Protein AF-A0A4Q6G3U1-F1 (afdb_monomer_lite)

Radius of gyration: 12.63 Å; chains: 1; bounding box: 38×25×32 Å

Sequence (63 aa):
MADSPVAERVLVLAPIGRDGPATLDLLGRAGITGLICGSFGQLLEELLQGAEAAFVAEEGLFG

Secondary structure (DSSP, 8-state):
--------EEEEE--SSSHHHHHHHHHHHTT-EEEEESSHHHHHHHHHTT-SEEEE-------

Foldseek 3Di:
DPPPPPDAEEEEEDQDDCPQVVVCVVCVVVVHHYDYDNDPVSVVVVVVVPHPYYDHDDDDPDD

pLDDT: mean 84.55, std 14.9, range [44.69, 96.19]

Structure (mmCIF, N/CA/C/O backbone):
data_AF-A0A4Q6G3U1-F1
#
_entry.id   AF-A0A4Q6G3U1-F1
#
loop_
_atom_site.group_PDB
_atom_site.id
_atom_site.type_symbol
_atom_site.label_atom_id
_atom_site.label_alt_id
_atom_site.label_comp_id
_atom_site.label_asym_id
_atom_site.label_entity_id
_atom_site.label_seq_id
_atom_site.pdbx_PDB_ins_code
_atom_site.Cartn_x
_atom_site.Cartn_y
_atom_site.Cartn_z
_atom_site.occupancy
_atom_site.B_iso_or_equiv
_atom_site.auth_seq_id
_atom_site.auth_comp_id
_atom_site.auth_asym_id
_atom_site.auth_atom_id
_atom_site.pdbx_PDB_model_num
ATOM 1 N N . MET A 1 1 ? -17.614 11.528 17.767 1.00 44.69 1 MET A N 1
ATOM 2 C CA . MET A 1 1 ? -16.526 11.103 16.866 1.00 44.69 1 MET A CA 1
ATOM 3 C C . MET A 1 1 ? -17.096 9.973 16.039 1.00 44.69 1 MET A C 1
ATOM 5 O O . MET A 1 1 ? -17.317 8.909 16.596 1.00 44.69 1 MET A O 1
ATOM 9 N N . ALA A 1 2 ? -17.509 10.250 14.803 1.00 47.53 2 ALA A N 1
ATOM 10 C CA . ALA A 1 2 ? -17.977 9.195 13.915 1.00 47.53 2 ALA A CA 1
ATOM 11 C C . ALA A 1 2 ? -16.732 8.489 13.381 1.00 47.53 2 ALA A C 1
ATOM 13 O O . ALA A 1 2 ? -16.027 9.040 12.541 1.00 47.53 2 ALA A O 1
ATOM 14 N N . ASP A 1 3 ? -16.441 7.324 13.946 1.00 54.19 3 ASP A N 1
ATOM 15 C CA . ASP A 1 3 ? -15.572 6.333 13.330 1.00 54.19 3 ASP A CA 1
ATOM 16 C C . ASP A 1 3 ? -16.374 5.724 12.173 1.00 54.19 3 ASP A C 1
ATOM 18 O O . ASP A 1 3 ? -17.079 4.728 12.320 1.00 54.19 3 ASP A O 1
ATOM 22 N N . SER A 1 4 ? -16.436 6.443 11.050 1.00 49.44 4 SER A N 1
ATOM 23 C CA . SER A 1 4 ? -16.850 5.813 9.800 1.00 49.44 4 SER A CA 1
ATOM 24 C C . SER A 1 4 ? -15.725 4.853 9.445 1.00 49.44 4 SER A C 1
ATOM 26 O O . SER A 1 4 ? -14.589 5.326 9.385 1.00 49.44 4 SER A O 1
ATOM 28 N N . PRO A 1 5 ? -15.991 3.558 9.204 1.00 52.00 5 PRO A N 1
ATOM 29 C CA . PRO A 1 5 ? -14.934 2.635 8.840 1.00 52.00 5 PRO A CA 1
ATOM 30 C C . PRO A 1 5 ? -14.379 3.098 7.496 1.00 52.00 5 PRO A C 1
ATOM 32 O O . PRO A 1 5 ? -14.987 2.895 6.441 1.00 52.00 5 PRO A O 1
ATOM 35 N N . VAL A 1 6 ? -13.243 3.793 7.534 1.00 58.12 6 VAL A N 1
ATOM 36 C CA . VAL A 1 6 ? -12.375 3.896 6.371 1.00 58.12 6 VAL A CA 1
ATOM 37 C C . VAL A 1 6 ? -12.048 2.451 6.053 1.00 58.12 6 VAL A C 1
ATOM 39 O O . VAL A 1 6 ? -11.572 1.734 6.928 1.00 58.12 6 VAL A O 1
ATOM 42 N N . ALA A 1 7 ? -12.437 1.996 4.862 1.00 64.19 7 ALA A N 1
ATOM 43 C CA . ALA A 1 7 ? -12.295 0.597 4.494 1.00 64.19 7 ALA A CA 1
ATOM 44 C C . ALA A 1 7 ? -10.867 0.133 4.809 1.00 64.19 7 ALA A C 1
ATOM 46 O O . ALA A 1 7 ? -9.905 0.726 4.312 1.00 64.19 7 ALA A O 1
ATOM 47 N N . GLU A 1 8 ? -10.772 -0.886 5.662 1.00 77.00 8 GLU A N 1
ATOM 48 C CA . GLU A 1 8 ? -9.536 -1.546 6.068 1.00 77.00 8 GLU A CA 1
ATOM 49 C C . GLU A 1 8 ? -8.731 -1.898 4.810 1.00 77.00 8 GLU A C 1
ATOM 51 O O . GLU A 1 8 ? -9.155 -2.707 3.976 1.00 77.00 8 GLU A O 1
ATOM 56 N N . ARG A 1 9 ? -7.622 -1.181 4.596 1.00 90.56 9 ARG A N 1
ATOM 57 C CA . ARG 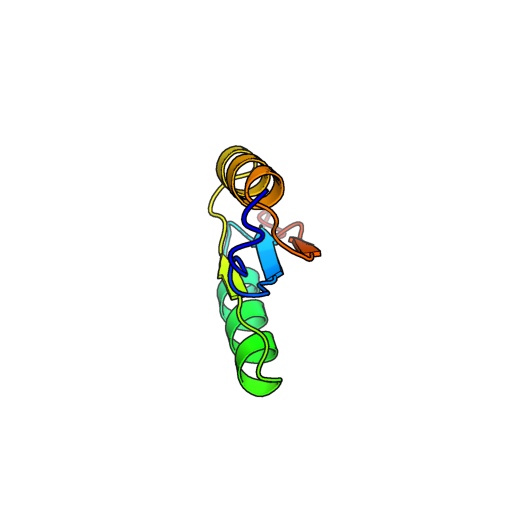A 1 9 ? -6.800 -1.303 3.391 1.00 90.56 9 ARG A CA 1
ATOM 58 C C . ARG A 1 9 ? -5.320 -1.217 3.709 1.00 90.56 9 ARG A C 1
ATOM 60 O O . ARG A 1 9 ? -4.881 -0.423 4.544 1.00 90.56 9 ARG A O 1
ATOM 67 N N . VAL A 1 10 ? -4.555 -1.985 2.948 1.00 95.19 10 VAL A N 1
ATOM 68 C CA . VAL A 1 10 ? -3.097 -1.977 2.957 1.00 95.19 10 VAL A CA 1
ATOM 69 C C . VAL A 1 10 ? -2.599 -1.040 1.863 1.00 95.19 10 VAL A C 1
ATOM 71 O O . VAL A 1 10 ? -2.955 -1.176 0.692 1.00 95.19 10 VAL A O 1
ATOM 74 N N . LEU A 1 11 ? -1.758 -0.083 2.231 1.00 96.12 11 LEU A N 1
ATOM 75 C CA . LEU A 1 11 ? -1.095 0.795 1.272 1.00 96.12 11 LEU A CA 1
ATOM 76 C C . LEU A 1 11 ? 0.146 0.102 0.712 1.00 96.12 11 LEU A C 1
ATOM 78 O O . LEU A 1 11 ? 0.875 -0.545 1.455 1.00 96.12 11 LEU A O 1
ATOM 82 N N . VAL A 1 12 ? 0.405 0.242 -0.581 1.00 95.44 12 VAL A N 1
ATOM 83 C CA . VAL A 1 12 ? 1.519 -0.405 -1.283 1.00 95.44 12 VAL A CA 1
ATOM 84 C C . VAL A 1 12 ? 2.361 0.676 -1.950 1.00 95.44 12 VAL A C 1
ATOM 86 O O . VAL A 1 12 ? 1.980 1.201 -2.993 1.00 95.44 12 VAL A O 1
ATOM 89 N N . LEU A 1 13 ? 3.507 1.021 -1.364 1.00 94.94 13 LEU A N 1
ATOM 90 C CA . LEU A 1 13 ? 4.503 1.882 -2.000 1.00 94.94 13 LEU A CA 1
ATOM 91 C C . LEU A 1 13 ? 5.541 1.003 -2.702 1.00 94.94 13 LEU A C 1
ATOM 93 O O . LEU A 1 13 ? 6.479 0.506 -2.079 1.00 94.94 13 LEU A O 1
ATOM 97 N N . ALA A 1 14 ? 5.320 0.824 -3.998 1.00 91.88 14 ALA A N 1
ATOM 98 C CA . ALA A 1 14 ? 6.167 0.098 -4.937 1.00 91.88 14 ALA A CA 1
ATOM 99 C C . ALA A 1 14 ? 6.034 0.820 -6.302 1.00 91.88 14 ALA A C 1
ATOM 101 O O . ALA A 1 14 ? 5.239 0.412 -7.157 1.00 91.88 14 ALA A O 1
ATOM 102 N N . PRO A 1 15 ? 6.638 2.022 -6.428 1.00 79.88 15 PRO A N 1
ATOM 103 C CA . PRO A 1 15 ? 6.407 2.948 -7.542 1.00 79.88 15 PRO A CA 1
ATOM 104 C C . PRO A 1 15 ? 6.938 2.490 -8.916 1.00 79.88 15 PRO A C 1
ATOM 106 O O . PRO A 1 15 ? 6.702 3.168 -9.917 1.00 79.88 15 PRO A O 1
ATOM 109 N N . ILE A 1 16 ? 7.670 1.386 -8.996 1.00 79.44 16 ILE A N 1
ATOM 110 C CA . ILE A 1 16 ? 8.482 0.970 -10.127 1.00 79.44 16 ILE A CA 1
ATOM 111 C C . ILE A 1 16 ? 8.428 -0.549 -10.382 1.00 79.44 16 ILE A C 1
ATOM 113 O O . ILE A 1 16 ? 9.166 -1.366 -9.836 1.00 79.44 16 ILE A O 1
ATOM 117 N N . GLY A 1 17 ? 7.771 -0.904 -11.479 1.00 81.69 17 GLY A N 1
ATOM 118 C CA . GLY A 1 17 ? 7.867 -2.245 -12.040 1.00 81.69 17 GLY A CA 1
ATOM 119 C C . GLY A 1 17 ? 6.687 -3.088 -11.596 1.00 81.69 17 GLY A C 1
ATOM 120 O O . GLY A 1 17 ? 5.543 -2.694 -11.816 1.00 81.69 17 GLY A O 1
ATOM 121 N N . ARG A 1 18 ? 6.941 -4.295 -11.084 1.00 88.00 18 ARG A N 1
ATOM 122 C CA . ARG A 1 18 ? 5.893 -5.319 -10.920 1.00 88.00 18 ARG A CA 1
ATOM 123 C C . ARG A 1 18 ? 5.427 -5.532 -9.487 1.00 88.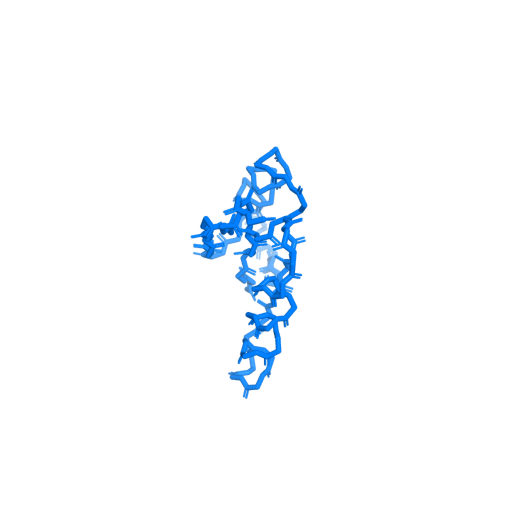00 18 ARG A C 1
ATOM 125 O O . ARG A 1 18 ? 4.394 -6.173 -9.304 1.00 88.00 18 ARG A O 1
ATOM 132 N N . ASP A 1 19 ? 6.158 -5.025 -8.500 1.00 90.19 19 ASP A N 1
ATOM 133 C CA . ASP A 1 19 ? 5.914 -5.371 -7.101 1.00 90.19 19 ASP A CA 1
ATOM 134 C C . ASP A 1 19 ? 4.609 -4.744 -6.603 1.00 90.19 19 ASP A C 1
ATOM 136 O O . ASP A 1 19 ? 3.844 -5.417 -5.913 1.00 90.19 19 ASP A O 1
ATOM 140 N N . GLY A 1 20 ? 4.273 -3.527 -7.048 1.00 92.31 20 GLY A N 1
ATOM 141 C CA . GLY A 1 20 ? 2.977 -2.898 -6.769 1.00 92.31 20 GLY A CA 1
ATOM 142 C C . GLY A 1 20 ? 1.783 -3.755 -7.216 1.00 92.31 20 GLY A C 1
ATOM 143 O O . GLY A 1 20 ? 1.016 -4.220 -6.367 1.00 92.31 20 GLY A O 1
ATOM 144 N N . PRO A 1 21 ? 1.620 -4.023 -8.527 1.00 93.00 21 PRO A N 1
ATOM 145 C CA . PRO A 1 21 ? 0.539 -4.870 -9.031 1.00 93.00 21 PRO A CA 1
ATOM 146 C C . PRO A 1 21 ? 0.539 -6.296 -8.460 1.00 93.00 21 PRO A C 1
ATOM 148 O O . PRO A 1 21 ? -0.530 -6.824 -8.161 1.00 93.00 21 PRO A O 1
ATOM 151 N N . ALA A 1 22 ? 1.712 -6.916 -8.276 1.00 93.69 22 ALA A N 1
ATOM 152 C CA . ALA A 1 22 ? 1.812 -8.263 -7.710 1.00 93.69 22 ALA A CA 1
ATOM 153 C C . ALA A 1 22 ? 1.354 -8.308 -6.245 1.00 93.69 22 ALA A C 1
ATOM 155 O O . ALA A 1 22 ? 0.635 -9.225 -5.850 1.00 93.69 22 ALA A O 1
ATOM 156 N N . THR A 1 23 ? 1.719 -7.299 -5.452 1.00 94.19 23 THR A N 1
ATOM 157 C CA . THR A 1 23 ? 1.261 -7.165 -4.064 1.00 94.19 23 THR A CA 1
ATOM 158 C C . THR A 1 23 ? -0.251 -6.971 -4.016 1.00 94.19 23 THR A C 1
ATOM 160 O O . THR A 1 23 ? -0.921 -7.620 -3.218 1.00 94.19 23 THR A O 1
ATOM 163 N N . LEU A 1 24 ? -0.814 -6.142 -4.902 1.00 94.88 24 LEU A N 1
ATOM 164 C CA . LEU A 1 24 ? -2.257 -5.902 -4.945 1.00 94.88 24 LEU A CA 1
ATOM 165 C C . LEU A 1 24 ? -3.051 -7.173 -5.296 1.00 94.88 24 LEU A C 1
ATOM 167 O O . LEU A 1 24 ? -4.074 -7.453 -4.674 1.00 94.88 24 LEU A O 1
ATOM 171 N N . ASP A 1 25 ? -2.563 -7.964 -6.254 1.00 95.75 25 ASP A N 1
ATOM 172 C CA . ASP A 1 25 ? -3.148 -9.262 -6.613 1.00 95.75 25 ASP A CA 1
ATOM 173 C C . ASP A 1 25 ? -3.072 -10.264 -5.448 1.00 95.75 25 ASP A C 1
ATOM 175 O O . ASP A 1 25 ? -4.064 -10.924 -5.133 1.00 95.75 25 ASP A O 1
ATOM 179 N N . LEU A 1 26 ? -1.934 -10.340 -4.746 1.00 95.06 26 LEU A N 1
ATOM 180 C CA . LEU A 1 26 ? -1.785 -11.190 -3.559 1.00 95.06 26 LEU A CA 1
ATOM 181 C C . LEU A 1 26 ? -2.753 -10.799 -2.434 1.00 95.06 26 LEU A C 1
ATOM 183 O O . LEU A 1 26 ? -3.402 -11.676 -1.863 1.00 95.06 26 LEU A O 1
ATOM 187 N N . LEU A 1 27 ? -2.881 -9.502 -2.142 1.00 94.62 27 LEU A N 1
ATOM 188 C CA . LEU A 1 27 ? -3.831 -8.990 -1.152 1.00 94.62 27 LEU A CA 1
ATOM 189 C C . LEU A 1 27 ? -5.275 -9.318 -1.552 1.00 94.62 27 LEU A C 1
ATOM 191 O O . LEU A 1 27 ? -6.029 -9.861 -0.744 1.00 94.62 27 LEU A O 1
ATOM 195 N N . GLY A 1 28 ? -5.632 -9.095 -2.820 1.00 94.81 28 GLY A N 1
ATOM 196 C CA . GLY A 1 28 ? -6.963 -9.396 -3.343 1.00 94.81 28 GLY A CA 1
ATOM 197 C C . GLY A 1 28 ? -7.336 -10.876 -3.221 1.00 94.81 28 GLY A C 1
ATOM 198 O O . GLY A 1 28 ? -8.453 -1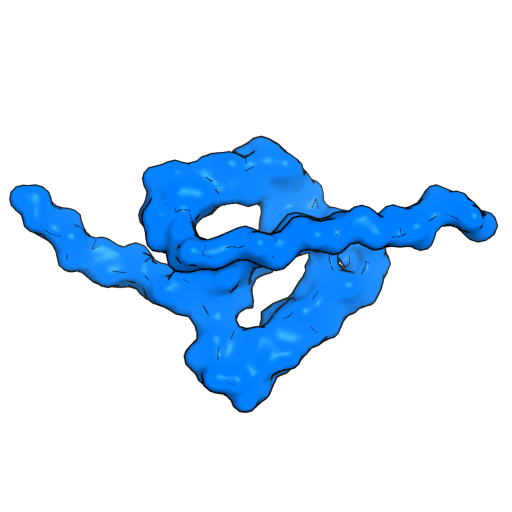1.199 -2.817 1.00 94.81 28 GLY A O 1
ATOM 199 N N . ARG A 1 29 ? -6.394 -11.793 -3.474 1.00 96.19 29 ARG A N 1
ATOM 200 C CA . ARG A 1 29 ? -6.597 -13.243 -3.273 1.00 96.19 29 ARG A CA 1
ATOM 201 C C . ARG A 1 29 ? -6.832 -13.622 -1.808 1.00 96.19 29 ARG A C 1
ATOM 203 O O . ARG A 1 29 ? -7.485 -14.629 -1.550 1.00 96.19 29 ARG A O 1
ATOM 210 N N . ALA A 1 30 ? -6.317 -12.831 -0.869 1.00 94.12 30 ALA A N 1
ATOM 211 C CA . ALA A 1 30 ? -6.540 -12.995 0.566 1.00 94.12 30 ALA A CA 1
ATOM 212 C C . ALA A 1 30 ? -7.799 -12.264 1.077 1.00 94.12 30 ALA A C 1
ATOM 214 O O . ALA A 1 30 ? -8.097 -12.339 2.267 1.00 94.12 30 ALA A O 1
ATOM 215 N N . GLY A 1 31 ? -8.540 -11.566 0.206 1.00 93.50 31 GLY A N 1
ATOM 216 C CA . GLY A 1 31 ? -9.693 -10.751 0.598 1.00 93.50 31 GLY A CA 1
ATOM 217 C C . GLY A 1 31 ? -9.316 -9.436 1.288 1.00 93.50 31 GLY A C 1
ATOM 218 O O . GLY A 1 31 ? -10.166 -8.829 1.932 1.00 93.50 31 GLY A O 1
ATOM 219 N N . ILE A 1 32 ? -8.060 -8.998 1.163 1.00 93.44 32 ILE A N 1
ATOM 220 C CA . ILE A 1 32 ? -7.552 -7.759 1.751 1.00 93.44 32 ILE A CA 1
ATOM 221 C C . ILE A 1 32 ? -7.594 -6.660 0.690 1.00 93.44 32 ILE A C 1
ATOM 223 O O . ILE A 1 32 ? -7.083 -6.825 -0.420 1.00 93.44 32 ILE A O 1
ATOM 227 N N . THR A 1 33 ? -8.179 -5.515 1.035 1.00 93.81 33 THR A N 1
ATOM 228 C CA . THR A 1 33 ? -8.193 -4.354 0.140 1.00 93.81 33 THR A CA 1
ATOM 229 C C . THR A 1 33 ? -6.805 -3.719 0.106 1.00 93.81 33 THR A C 1
ATOM 231 O O . THR A 1 33 ? -6.187 -3.501 1.146 1.00 93.81 33 THR A O 1
ATOM 234 N N . GLY A 1 34 ? -6.305 -3.403 -1.087 1.00 94.00 34 GLY A N 1
ATOM 235 C CA . GLY A 1 34 ? -5.027 -2.717 -1.272 1.00 94.00 34 GLY A CA 1
ATOM 236 C C . GLY A 1 34 ? -5.179 -1.395 -2.023 1.00 94.00 34 GLY A C 1
ATOM 237 O O . GLY A 1 34 ? -6.080 -1.255 -2.851 1.00 94.00 34 GLY A O 1
ATOM 238 N N . LEU A 1 35 ? -4.269 -0.448 -1.790 1.00 94.94 35 LEU A N 1
ATOM 239 C CA . LEU A 1 35 ? -4.085 0.744 -2.625 1.00 94.94 35 LEU A CA 1
ATOM 240 C C . LEU A 1 35 ? -2.605 0.911 -2.981 1.00 94.94 35 LEU A C 1
ATOM 242 O O . LEU A 1 35 ? -1.775 1.032 -2.086 1.00 94.94 35 LEU A O 1
ATOM 246 N N . ILE A 1 36 ? -2.275 0.994 -4.273 1.00 94.38 36 ILE A N 1
ATOM 247 C CA . ILE A 1 36 ? -0.926 1.383 -4.711 1.00 94.38 36 ILE A CA 1
ATOM 248 C C . ILE A 1 36 ? -0.744 2.894 -4.545 1.00 94.38 36 ILE A C 1
ATOM 250 O O . ILE A 1 36 ? -1.505 3.690 -5.097 1.00 94.38 36 ILE A O 1
ATOM 254 N N . CYS A 1 37 ? 0.301 3.275 -3.819 1.00 94.12 37 CYS A N 1
ATOM 255 C CA . CYS A 1 37 ? 0.774 4.643 -3.690 1.00 94.12 37 CYS A CA 1
ATOM 256 C C . CYS A 1 37 ? 1.924 4.866 -4.680 1.00 94.12 37 CYS A C 1
ATOM 258 O O . CYS A 1 37 ? 2.948 4.190 -4.616 1.00 94.12 37 CYS A O 1
ATOM 260 N N . GLY A 1 38 ? 1.779 5.840 -5.580 1.00 91.44 38 GLY A N 1
ATOM 261 C CA . GLY A 1 38 ? 2.806 6.183 -6.571 1.00 91.44 38 GLY A CA 1
ATOM 262 C C . GLY A 1 38 ? 3.931 7.064 -6.021 1.00 91.44 38 GLY A C 1
ATOM 263 O O . GLY A 1 38 ? 4.883 7.372 -6.731 1.00 91.44 38 GLY A O 1
ATOM 264 N N . SER A 1 39 ? 3.821 7.515 -4.771 1.00 91.44 39 SER A N 1
ATOM 265 C CA . SER A 1 39 ? 4.834 8.332 -4.109 1.00 91.44 39 SER A CA 1
ATOM 266 C C . SER A 1 39 ? 4.755 8.203 -2.591 1.00 91.44 39 SER A C 1
ATOM 268 O O . SER A 1 39 ? 3.724 7.827 -2.030 1.00 91.44 39 SER A O 1
ATOM 270 N N . PHE A 1 40 ? 5.836 8.594 -1.920 1.00 91.06 40 PHE A N 1
ATOM 271 C CA . PHE A 1 40 ? 5.865 8.687 -0.463 1.00 91.06 40 PHE A CA 1
ATOM 272 C C . PHE A 1 40 ? 4.880 9.736 0.085 1.00 91.06 40 PHE A C 1
ATOM 274 O O . PHE A 1 40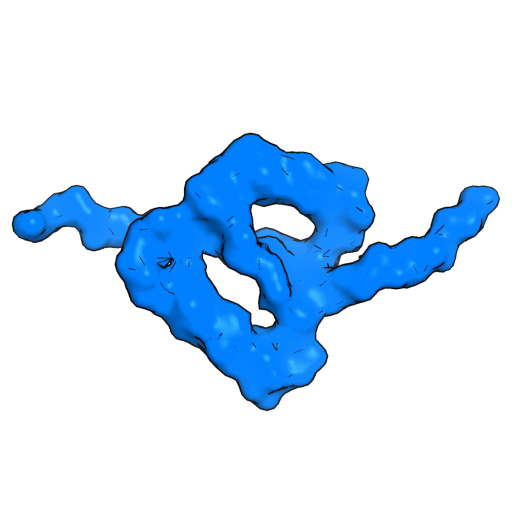 ? 4.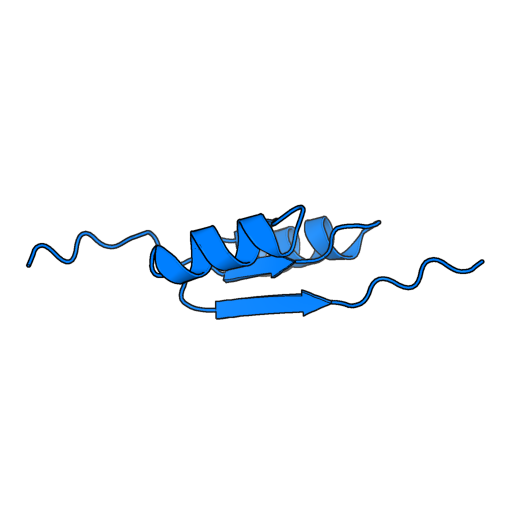304 9.536 1.149 1.00 91.06 40 PHE A O 1
ATOM 281 N N . GLY A 1 41 ? 4.642 10.830 -0.651 1.00 94.44 41 GLY A N 1
ATOM 282 C CA . GLY A 1 41 ? 3.665 11.852 -0.261 1.00 94.44 41 GLY A CA 1
ATOM 283 C C . GLY A 1 41 ? 2.244 11.293 -0.210 1.00 94.44 41 GLY A C 1
ATOM 284 O O . GLY A 1 41 ? 1.572 11.421 0.808 1.00 94.44 41 GLY A O 1
ATOM 285 N N . GLN A 1 42 ? 1.843 10.569 -1.259 1.00 93.94 42 GLN A N 1
ATOM 286 C CA . GLN A 1 42 ? 0.552 9.883 -1.287 1.00 93.94 42 GLN A CA 1
ATOM 287 C C . GLN A 1 42 ? 0.450 8.845 -0.162 1.00 93.94 42 GLN A C 1
ATOM 289 O O . GLN A 1 42 ? -0.560 8.790 0.525 1.00 93.94 42 GLN A O 1
ATOM 294 N N . LEU A 1 43 ? 1.502 8.053 0.080 1.00 93.56 43 LEU A N 1
ATOM 295 C CA . LEU A 1 43 ? 1.516 7.096 1.192 1.00 93.56 43 LEU A CA 1
ATOM 296 C C . LEU A 1 43 ? 1.215 7.786 2.533 1.00 93.56 43 LEU A C 1
ATOM 298 O O . LEU A 1 43 ? 0.408 7.289 3.316 1.00 93.56 43 LEU A O 1
ATOM 302 N N . LEU A 1 44 ? 1.846 8.934 2.788 1.00 94.50 44 LEU A N 1
ATOM 303 C CA . LEU A 1 44 ? 1.663 9.687 4.024 1.00 94.50 44 LEU A CA 1
ATOM 304 C C . LEU A 1 44 ? 0.235 10.236 4.159 1.00 94.50 44 LEU A C 1
ATOM 306 O O . LEU A 1 44 ? -0.357 10.130 5.231 1.00 94.50 44 LEU A O 1
ATOM 310 N N . GLU A 1 45 ? -0.328 10.785 3.080 1.00 94.19 45 GLU A N 1
ATOM 311 C CA . GLU A 1 45 ? -1.711 11.276 3.049 1.00 94.19 45 GLU A CA 1
ATOM 312 C C . GLU A 1 45 ? -2.714 10.164 3.377 1.00 94.19 45 GLU A C 1
ATOM 314 O O . GLU A 1 45 ? -3.616 10.360 4.190 1.00 94.19 45 GLU A O 1
ATOM 319 N N . GLU A 1 46 ? -2.534 8.978 2.798 1.00 92.50 46 GLU A N 1
ATOM 320 C CA . GLU A 1 46 ?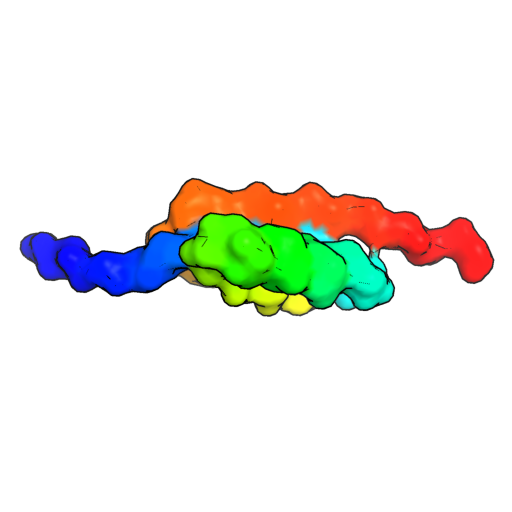 -3.436 7.844 2.999 1.00 92.50 46 GLU A CA 1
ATOM 321 C C . GLU A 1 46 ? -3.272 7.196 4.388 1.00 92.50 46 GLU A C 1
ATOM 323 O O . GLU A 1 46 ? -4.259 6.749 4.976 1.00 92.50 46 GLU A O 1
ATOM 328 N N . LEU A 1 47 ? -2.055 7.190 4.953 1.00 90.50 47 LEU A N 1
ATOM 329 C CA . LEU A 1 47 ? -1.810 6.775 6.342 1.00 90.50 47 LEU A CA 1
ATOM 330 C C . LEU A 1 47 ? -2.536 7.687 7.333 1.00 90.50 47 LEU A C 1
ATOM 332 O O . LEU A 1 47 ? -3.178 7.204 8.263 1.00 90.50 47 LEU A O 1
ATOM 336 N N . LEU A 1 48 ? -2.480 9.004 7.118 1.00 91.69 48 LEU A N 1
ATOM 337 C CA . LEU A 1 48 ? -3.172 9.984 7.961 1.00 91.69 48 LEU A CA 1
ATOM 338 C C . LEU A 1 48 ? -4.700 9.873 7.870 1.00 91.69 48 LEU A C 1
ATOM 340 O O . LEU A 1 48 ? -5.394 10.288 8.796 1.00 91.69 48 LEU A O 1
ATOM 344 N N . GLN A 1 49 ? -5.221 9.285 6.791 1.00 89.06 49 GLN A N 1
ATOM 345 C CA . GLN A 1 49 ? -6.640 8.958 6.648 1.00 89.06 49 GLN A CA 1
ATOM 346 C C . GLN A 1 49 ? -7.044 7.640 7.331 1.00 89.06 49 GLN A C 1
ATOM 348 O O . GLN A 1 49 ? -8.214 7.277 7.270 1.00 89.06 49 GLN A O 1
ATOM 353 N N . GLY A 1 50 ? -6.123 6.941 8.005 1.00 86.69 50 GLY A N 1
ATOM 354 C CA . GLY A 1 50 ? -6.442 5.767 8.823 1.00 86.69 50 GLY A CA 1
ATOM 355 C C . GLY A 1 50 ? -6.274 4.422 8.118 1.00 86.69 50 GLY A C 1
ATOM 356 O O . GLY A 1 50 ? -7.006 3.486 8.422 1.00 86.69 50 GLY A O 1
ATOM 357 N N . ALA A 1 51 ? -5.339 4.300 7.172 1.00 88.06 51 ALA A N 1
ATOM 358 C CA . ALA A 1 51 ? -4.965 2.982 6.659 1.00 88.06 51 ALA A CA 1
ATOM 359 C C . ALA A 1 51 ? -4.362 2.094 7.765 1.00 88.06 51 ALA A C 1
ATOM 361 O O . ALA A 1 51 ? -3.634 2.577 8.631 1.00 88.06 51 ALA A O 1
ATOM 362 N N . GLU A 1 52 ? -4.628 0.788 7.712 1.00 86.69 52 GLU A N 1
ATOM 363 C CA . GLU A 1 52 ? -4.216 -0.148 8.769 1.00 86.69 52 GLU A CA 1
ATOM 364 C C . GLU A 1 52 ? -2.739 -0.531 8.698 1.00 86.69 52 GLU A C 1
ATOM 366 O O . GLU A 1 52 ? -2.094 -0.780 9.717 1.00 86.69 52 GLU A O 1
ATOM 371 N N . ALA A 1 53 ? -2.205 -0.614 7.481 1.00 91.31 53 ALA A N 1
ATOM 372 C CA . ALA A 1 53 ? -0.840 -1.042 7.241 1.00 91.31 53 ALA A CA 1
ATOM 373 C C . ALA A 1 53 ? -0.282 -0.447 5.947 1.00 91.31 53 ALA A C 1
ATOM 375 O O . ALA A 1 53 ? -1.017 -0.101 5.019 1.00 91.31 53 ALA A O 1
ATOM 376 N N . ALA A 1 54 ? 1.046 -0.387 5.876 1.00 92.88 54 ALA A N 1
ATOM 377 C CA . ALA A 1 54 ? 1.788 -0.034 4.677 1.00 92.88 54 ALA A CA 1
ATOM 378 C C . ALA A 1 54 ? 2.819 -1.122 4.353 1.00 92.88 54 ALA A C 1
ATOM 380 O O . ALA A 1 54 ? 3.626 -1.505 5.199 1.00 92.88 54 ALA A O 1
ATOM 381 N N . PHE A 1 55 ? 2.804 -1.586 3.109 1.00 92.00 55 PHE A N 1
ATOM 382 C CA . PHE A 1 55 ? 3.854 -2.365 2.477 1.00 92.00 55 PHE A CA 1
ATOM 383 C C . PHE A 1 55 ? 4.732 -1.412 1.663 1.00 92.00 55 PHE A C 1
ATOM 385 O O . PHE A 1 55 ? 4.252 -0.749 0.743 1.00 92.00 55 PHE A O 1
ATOM 392 N N . VAL A 1 56 ? 6.013 -1.327 2.011 1.00 91.06 56 VAL A N 1
ATOM 393 C CA . VAL A 1 56 ? 6.990 -0.474 1.325 1.00 91.06 56 VAL A CA 1
ATOM 394 C C . VAL A 1 56 ? 8.096 -1.369 0.791 1.00 91.06 56 VAL A C 1
ATOM 396 O O . VAL A 1 56 ? 8.742 -2.070 1.570 1.00 91.06 56 VAL A O 1
ATOM 399 N N . ALA A 1 57 ? 8.300 -1.348 -0.523 1.00 86.62 57 ALA A N 1
ATOM 400 C CA . ALA A 1 57 ? 9.339 -2.119 -1.190 1.00 86.62 57 ALA A CA 1
ATOM 401 C C . ALA A 1 57 ? 10.322 -1.190 -1.906 1.00 86.62 57 ALA A C 1
ATOM 403 O O . ALA A 1 57 ? 9.929 -0.223 -2.556 1.00 86.62 57 ALA A O 1
ATOM 404 N N . GLU A 1 58 ? 11.612 -1.496 -1.778 1.00 74.81 58 GLU A N 1
ATOM 405 C CA . GLU A 1 58 ? 12.646 -0.909 -2.622 1.00 74.81 58 GLU A CA 1
ATOM 406 C C . GLU A 1 58 ? 12.687 -1.698 -3.931 1.00 74.81 58 GLU A C 1
ATOM 408 O O . GLU A 1 58 ? 13.069 -2.868 -3.955 1.00 74.81 58 GLU A O 1
ATOM 413 N N . GLU A 1 59 ? 12.270 -1.073 -5.024 1.00 68.50 59 GLU A N 1
ATOM 414 C CA . GLU A 1 59 ? 12.350 -1.694 -6.340 1.00 68.50 59 GLU A CA 1
ATOM 415 C C . GLU A 1 59 ? 13.724 -1.414 -6.943 1.00 68.50 59 GLU A C 1
ATOM 417 O O . GLU A 1 59 ? 14.100 -0.270 -7.209 1.00 68.50 59 GLU A O 1
ATOM 422 N N . GLY A 1 60 ? 14.502 -2.476 -7.148 1.00 62.91 60 GLY A N 1
ATOM 423 C CA . GLY A 1 60 ? 15.817 -2.377 -7.768 1.00 62.91 60 GLY A CA 1
ATOM 424 C C . GLY A 1 60 ? 15.710 -1.922 -9.226 1.00 62.91 60 GLY A C 1
ATOM 425 O O . GLY A 1 60 ? 15.371 -2.717 -10.099 1.00 62.91 60 GLY A O 1
ATOM 426 N N . LEU A 1 61 ? 16.052 -0.660 -9.497 1.00 62.53 61 LEU A N 1
ATOM 427 C CA . LEU A 1 61 ? 16.254 -0.121 -10.847 1.00 62.53 61 LEU A CA 1
ATOM 428 C C . LEU A 1 61 ? 17.708 0.253 -11.101 1.00 62.53 61 LEU A C 1
ATOM 430 O O . LEU A 1 61 ? 18.003 1.417 -11.333 1.00 62.53 61 LEU A O 1
ATOM 434 N N . PHE A 1 62 ? 18.635 -0.694 -11.113 1.00 57.72 62 PHE A N 1
ATOM 435 C CA . PHE A 1 62 ? 19.913 -0.428 -11.776 1.00 57.72 62 PHE A CA 1
ATOM 436 C C . PHE A 1 62 ? 20.378 -1.701 -12.482 1.00 57.72 62 PHE A C 1
ATOM 438 O O . PHE A 1 62 ? 21.032 -2.555 -11.888 1.00 57.72 62 PHE A O 1
ATOM 445 N N . GLY A 1 63 ? 19.976 -1.819 -13.749 1.00 49.38 63 GLY A N 1
ATOM 446 C CA . GLY A 1 63 ? 20.428 -2.805 -14.728 1.00 49.38 63 GLY A CA 1
ATOM 447 C C . GLY A 1 63 ? 20.405 -2.180 -16.112 1.00 49.38 63 GLY A C 1
ATOM 448 O O . GLY A 1 63 ? 19.367 -1.562 -16.436 1.00 49.38 63 GLY A O 1
#